Protein AF-A0A447V5N5-F1 (afdb_monomer)

Structure (mmCIF, N/CA/C/O backbone):
data_AF-A0A447V5N5-F1
#
_entry.id   AF-A0A447V5N5-F1
#
loop_
_atom_site.group_PDB
_atom_site.id
_atom_site.type_symbol
_atom_site.label_atom_id
_atom_site.label_alt_id
_atom_site.label_comp_id
_atom_site.label_asym_id
_atom_site.label_entity_id
_atom_site.label_seq_id
_atom_site.pdbx_PDB_ins_code
_atom_site.Cartn_x
_atom_site.Cartn_y
_atom_site.Cartn_z
_atom_site.occupancy
_atom_site.B_iso_or_equiv
_atom_site.auth_seq_id
_atom_site.auth_comp_id
_atom_site.auth_asym_id
_atom_site.auth_atom_id
_atom_site.pdbx_PDB_model_num
ATOM 1 N N . MET A 1 1 ? -30.961 5.688 53.957 1.00 49.09 1 MET A N 1
ATOM 2 C CA . MET A 1 1 ? -31.626 6.054 55.238 1.00 49.09 1 MET A CA 1
ATOM 3 C C . MET A 1 1 ? -33.119 5.763 55.125 1.00 49.09 1 MET A C 1
ATOM 5 O O . MET A 1 1 ? -33.744 6.297 54.223 1.00 49.09 1 MET A O 1
ATOM 9 N N . THR A 1 2 ? -33.686 4.904 55.974 1.00 48.72 2 THR A N 1
ATOM 10 C CA . THR A 1 2 ? -35.131 4.608 56.013 1.00 48.72 2 THR A CA 1
ATOM 11 C C . THR A 1 2 ? -35.824 5.524 57.018 1.00 48.72 2 THR A C 1
ATOM 13 O O . THR A 1 2 ? -35.563 5.448 58.218 1.00 48.72 2 THR A O 1
ATOM 16 N N . GLU A 1 3 ? -36.707 6.401 56.543 1.00 54.97 3 GLU A N 1
ATOM 17 C CA . GLU A 1 3 ? -37.575 7.199 57.409 1.00 54.97 3 GLU A CA 1
ATOM 18 C C . GLU A 1 3 ? -38.826 6.377 57.751 1.00 54.97 3 GLU A C 1
ATOM 20 O O . GLU A 1 3 ? -39.548 5.909 56.870 1.00 54.97 3 GLU A O 1
ATOM 25 N N . ARG A 1 4 ? -39.065 6.133 59.045 1.00 62.62 4 ARG A N 1
ATOM 26 C CA . ARG A 1 4 ? -40.244 5.386 59.508 1.00 62.62 4 ARG A CA 1
ATOM 27 C C . ARG A 1 4 ? -41.385 6.371 59.726 1.00 62.62 4 ARG A C 1
ATOM 29 O O . ARG A 1 4 ? -41.416 7.061 60.742 1.00 62.62 4 ARG A O 1
ATOM 36 N N . VAL A 1 5 ? -42.340 6.410 58.801 1.00 62.66 5 VAL A N 1
ATOM 37 C CA . VAL A 1 5 ? -43.585 7.164 58.987 1.00 62.66 5 VAL A CA 1
ATOM 38 C C . VAL A 1 5 ? -44.568 6.288 59.768 1.00 62.66 5 VAL A C 1
ATOM 40 O O . VAL A 1 5 ? -44.950 5.200 59.326 1.00 62.66 5 VAL A O 1
ATOM 43 N N . TYR A 1 6 ? -44.965 6.740 60.958 1.00 63.94 6 TYR A N 1
ATOM 44 C CA . TYR A 1 6 ? -45.957 6.052 61.785 1.00 63.94 6 TYR A CA 1
ATOM 45 C C . TYR A 1 6 ? -47.368 6.444 61.337 1.00 63.94 6 TYR A C 1
ATOM 47 O O . TYR A 1 6 ? -47.802 7.576 61.537 1.00 63.94 6 TYR A O 1
ATOM 55 N N . GLY A 1 7 ? -48.102 5.507 60.734 1.00 60.47 7 GLY A N 1
ATOM 56 C CA . GLY A 1 7 ? -49.533 5.682 60.484 1.00 60.47 7 GLY A CA 1
ATOM 57 C C . GLY A 1 7 ? -50.356 5.532 61.770 1.00 60.47 7 GLY A C 1
ATOM 58 O O . GLY A 1 7 ? -49.958 4.815 62.687 1.00 60.47 7 GLY A O 1
ATOM 59 N N . LEU A 1 8 ? -51.552 6.132 61.808 1.00 61.50 8 LEU A N 1
ATOM 60 C CA . LEU A 1 8 ? -52.510 6.080 62.933 1.00 61.50 8 LEU A CA 1
ATOM 61 C C . LEU A 1 8 ? -52.904 4.650 63.379 1.00 61.50 8 LEU A C 1
ATOM 63 O O . LEU A 1 8 ? -53.433 4.471 64.468 1.00 61.50 8 LEU A O 1
ATOM 67 N N . SER A 1 9 ? -52.617 3.623 62.569 1.00 68.12 9 SER A N 1
ATOM 68 C CA . SER A 1 9 ? -52.825 2.203 62.897 1.00 68.12 9 SER A CA 1
ATOM 69 C C . SER A 1 9 ? -51.661 1.559 63.679 1.00 68.12 9 SER A C 1
ATOM 71 O O . SER A 1 9 ? -51.698 0.351 63.918 1.00 68.12 9 SER A O 1
ATOM 73 N N . GLY A 1 10 ? -50.591 2.293 64.010 1.00 65.38 10 GLY A N 1
ATOM 74 C CA . GLY A 1 10 ? -49.406 1.746 64.696 1.00 65.38 10 GLY A CA 1
ATOM 75 C C . GLY A 1 10 ? -48.543 0.804 63.841 1.00 65.38 10 GLY A C 1
ATOM 76 O O . GLY A 1 10 ? -47.545 0.269 64.317 1.00 65.38 10 GLY A O 1
ATOM 77 N N . LYS A 1 11 ? -48.901 0.604 62.568 1.00 65.88 11 LYS A N 1
ATOM 78 C CA . LYS A 1 11 ? -48.153 -0.209 61.606 1.00 65.88 11 LYS A CA 1
ATOM 79 C C . LYS A 1 11 ? -47.118 0.680 60.920 1.00 65.88 11 LYS A C 1
ATOM 81 O O . LYS A 1 11 ? -47.484 1.676 60.298 1.00 65.88 11 LYS A O 1
ATOM 86 N N . THR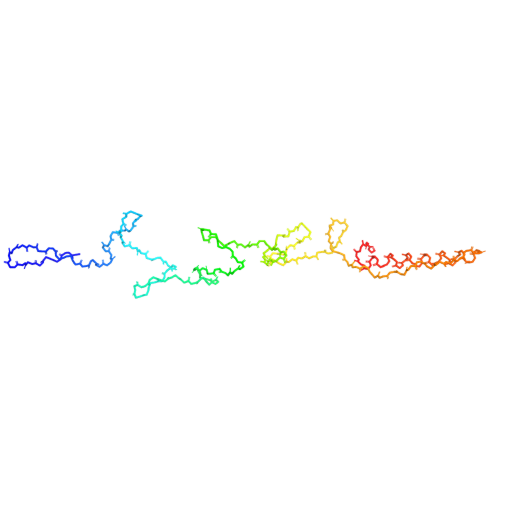 A 1 12 ? -45.835 0.347 61.040 1.00 59.97 12 THR A N 1
ATOM 87 C CA . THR A 1 12 ? -44.788 1.079 60.320 1.00 59.97 12 THR A CA 1
ATOM 88 C C . THR A 1 12 ? -44.837 0.697 58.851 1.00 59.97 12 THR A C 1
ATOM 90 O O . THR A 1 12 ? -44.685 -0.477 58.519 1.00 59.97 12 THR A O 1
ATOM 93 N N . VAL A 1 13 ? -45.072 1.679 57.985 1.00 65.81 13 VAL A N 1
ATOM 94 C CA . VAL A 1 13 ? -44.898 1.522 56.542 1.00 65.81 13 VAL A CA 1
ATOM 95 C C . VAL A 1 13 ? -43.451 1.886 56.251 1.00 65.81 13 VAL A C 1
ATOM 97 O O . VAL A 1 13 ? -43.017 2.999 56.545 1.00 65.81 13 VAL A O 1
ATOM 100 N N . GLU A 1 14 ? -42.689 0.933 55.725 1.00 64.12 14 GLU A N 1
ATOM 101 C CA . GLU A 1 14 ? -41.367 1.230 55.187 1.00 64.12 14 GLU A CA 1
ATOM 102 C C . GLU A 1 14 ? -41.567 1.951 53.858 1.00 64.12 14 GLU A C 1
ATOM 104 O O . GLU A 1 14 ? -41.858 1.343 52.829 1.00 64.12 14 GLU A O 1
ATOM 109 N N . VAL A 1 15 ? -41.486 3.278 53.899 1.00 62.12 15 VAL A N 1
ATOM 110 C CA . VAL A 1 15 ? -41.422 4.082 52.685 1.00 62.12 15 VAL A CA 1
ATOM 111 C C . VAL A 1 15 ? -39.971 4.035 52.231 1.00 62.12 15 VAL A C 1
ATOM 113 O O . VAL A 1 15 ? -39.082 4.558 52.904 1.00 62.12 15 VAL A O 1
ATOM 116 N N . ALA A 1 16 ? -39.719 3.356 51.112 1.00 62.31 16 ALA A N 1
ATOM 117 C CA . ALA A 1 16 ? -38.411 3.376 50.483 1.00 62.31 16 ALA A CA 1
ATOM 118 C C . ALA A 1 16 ? -38.108 4.820 50.067 1.00 62.31 16 ALA A C 1
ATOM 120 O O . ALA A 1 16 ? -38.696 5.345 49.122 1.00 62.31 16 ALA A O 1
ATOM 121 N N . VAL A 1 17 ? -37.208 5.476 50.798 1.00 64.25 17 VAL A N 1
ATOM 122 C CA . VAL A 1 17 ? -36.616 6.728 50.335 1.00 64.25 17 VAL A CA 1
ATOM 123 C C . VAL A 1 17 ? -35.820 6.359 49.082 1.00 64.25 17 VAL A C 1
ATOM 125 O O . VAL A 1 17 ? -35.017 5.424 49.169 1.00 64.25 17 VAL A O 1
ATOM 128 N N . PRO A 1 18 ? -36.043 7.001 47.917 1.00 61.16 18 PRO A N 1
ATOM 129 C CA . PRO A 1 18 ? -35.209 6.748 46.752 1.00 61.16 18 PRO A CA 1
ATOM 130 C C . PRO A 1 18 ? -33.766 7.002 47.178 1.00 61.16 18 PRO A C 1
ATOM 132 O O . PRO A 1 18 ? -33.424 8.112 47.588 1.00 61.16 18 PRO A O 1
ATOM 135 N N . GLY A 1 19 ? -32.960 5.938 47.196 1.00 57.91 19 GLY A N 1
ATOM 136 C CA . GLY A 1 19 ? -31.587 6.012 47.670 1.00 57.91 19 GLY A CA 1
ATOM 137 C C . GLY A 1 19 ? -30.859 7.113 46.914 1.00 57.91 19 GLY A C 1
ATOM 138 O O . GLY A 1 19 ? -30.905 7.164 45.684 1.00 57.91 19 GLY A O 1
ATOM 139 N N . SER A 1 20 ? -30.195 8.012 47.643 1.00 59.53 20 SER A N 1
ATOM 140 C CA . SER A 1 20 ? -29.150 8.842 47.051 1.00 59.53 20 SER A CA 1
ATOM 141 C C . SER A 1 20 ? -28.204 7.905 46.300 1.00 59.53 20 SER A C 1
ATOM 143 O O . SER A 1 20 ? -27.821 6.885 46.868 1.00 59.53 20 SER A O 1
ATOM 145 N N . GLY A 1 21 ? -27.859 8.201 45.043 1.00 57.72 21 GLY A N 1
ATOM 146 C CA . GLY A 1 21 ? -27.224 7.253 44.108 1.00 57.72 21 GLY A CA 1
ATOM 147 C C . GLY A 1 21 ? -25.932 6.543 44.558 1.00 57.72 21 GLY A C 1
ATOM 148 O O . GLY A 1 21 ? -25.435 5.708 43.813 1.00 57.72 21 GLY A O 1
ATOM 149 N N . GLY A 1 22 ? -25.397 6.831 45.750 1.00 59.47 22 GLY A N 1
ATOM 150 C CA . GLY A 1 22 ? -24.319 6.076 46.394 1.00 59.47 22 GLY A CA 1
ATOM 151 C C . GLY A 1 22 ? -24.737 4.779 47.108 1.00 59.47 22 GLY A C 1
ATOM 152 O O . GLY A 1 22 ? -23.849 4.036 47.506 1.00 59.47 22 GLY A O 1
ATOM 153 N N . ASP A 1 23 ? -26.036 4.486 47.251 1.00 70.31 23 ASP A N 1
ATOM 154 C CA . ASP A 1 23 ? -26.537 3.284 47.956 1.00 70.31 23 ASP A CA 1
ATOM 155 C C . ASP A 1 23 ? -26.936 2.125 47.014 1.00 70.31 23 ASP A C 1
ATOM 157 O O . ASP A 1 23 ? -27.448 1.097 47.463 1.00 70.31 23 ASP A O 1
ATOM 161 N N . LEU A 1 24 ? -26.753 2.273 45.697 1.00 84.31 24 LEU A N 1
ATOM 162 C CA . LEU A 1 24 ? -27.040 1.190 44.753 1.00 84.31 24 LEU A CA 1
ATOM 163 C C . LEU A 1 24 ? -25.934 0.122 44.834 1.00 84.31 24 LEU A C 1
ATOM 165 O O . LEU A 1 24 ? -24.757 0.486 44.846 1.00 84.31 24 LEU A O 1
ATOM 169 N N . PRO A 1 25 ? -26.271 -1.184 44.846 1.00 86.94 25 PRO A N 1
ATOM 170 C CA . PRO A 1 25 ? -25.260 -2.235 44.754 1.00 86.94 25 PRO A CA 1
ATOM 171 C C . PRO A 1 25 ? -24.471 -2.101 43.444 1.00 86.94 25 PRO A C 1
ATOM 173 O O . PRO A 1 25 ? -24.987 -1.567 42.462 1.00 86.94 25 PRO A O 1
ATOM 176 N N . GLU A 1 26 ? -23.232 -2.591 43.407 1.00 89.69 26 GLU A N 1
ATOM 177 C CA . GLU A 1 26 ? -22.432 -2.594 42.177 1.00 89.69 26 GLU A CA 1
ATOM 178 C C . GLU A 1 26 ? -23.078 -3.479 41.103 1.00 89.69 26 GLU A C 1
ATOM 180 O O . GLU A 1 26 ? -23.522 -4.599 41.373 1.00 89.69 26 GLU A O 1
ATOM 185 N N . ALA A 1 27 ? -23.127 -2.976 39.868 1.00 94.56 27 ALA A N 1
ATOM 186 C CA . ALA A 1 27 ? -23.600 -3.762 38.738 1.00 94.56 27 ALA A CA 1
ATOM 187 C C . ALA A 1 27 ? -22.625 -4.906 38.414 1.00 94.56 27 ALA A C 1
ATOM 189 O O . ALA A 1 27 ? -21.410 -4.718 38.346 1.00 94.56 27 ALA A O 1
ATOM 190 N N . THR A 1 28 ? -23.169 -6.088 38.139 1.00 94.06 28 THR A N 1
ATOM 191 C CA . THR A 1 28 ? -22.418 -7.238 37.613 1.00 94.06 28 THR A CA 1
ATOM 192 C C . THR A 1 28 ? -23.111 -7.775 36.361 1.00 94.06 28 THR A C 1
ATOM 194 O O . THR A 1 28 ? -24.218 -7.355 36.031 1.00 94.06 28 THR A O 1
ATOM 197 N N . ASN A 1 29 ? -22.512 -8.757 35.677 1.00 94.38 29 ASN A N 1
ATOM 198 C CA . ASN A 1 29 ? -23.140 -9.396 34.509 1.00 94.38 29 ASN A CA 1
ATOM 199 C C . ASN A 1 29 ? -24.492 -10.068 34.823 1.00 94.38 29 ASN A C 1
ATOM 201 O O . ASN A 1 29 ? -25.265 -10.338 33.909 1.00 94.38 29 ASN A O 1
ATOM 205 N N . SER A 1 30 ? -24.770 -10.359 36.098 1.00 94.56 30 SER A N 1
ATOM 206 C CA . SER A 1 30 ? -25.983 -11.051 36.543 1.00 94.56 30 SER A CA 1
ATOM 207 C C . SER A 1 30 ? -26.840 -10.252 37.530 1.00 94.56 30 SER A C 1
ATOM 209 O O . SER A 1 30 ? -27.926 -10.707 37.878 1.00 94.56 30 SER A O 1
ATOM 211 N N . VAL A 1 31 ? -26.378 -9.091 38.007 1.00 92.06 31 VAL A N 1
ATOM 212 C CA . VAL A 1 31 ? -27.071 -8.279 39.023 1.00 92.06 31 VAL A CA 1
ATOM 213 C C . VAL A 1 31 ? -27.123 -6.828 38.563 1.00 92.06 31 VAL A C 1
ATOM 215 O O . VAL A 1 31 ? -26.086 -6.215 38.319 1.00 92.06 31 VAL A O 1
ATOM 218 N N . LEU A 1 32 ? -28.335 -6.278 38.461 1.00 91.50 32 LEU A N 1
ATOM 219 C CA . LEU A 1 32 ? -28.542 -4.858 38.178 1.00 91.50 32 LEU A CA 1
ATOM 220 C C . LEU A 1 32 ? -28.088 -4.014 39.376 1.00 91.50 32 LEU A C 1
ATOM 222 O O . LEU A 1 32 ? -28.389 -4.341 40.522 1.00 91.50 32 LEU A O 1
ATOM 226 N N . GLY A 1 33 ? -27.396 -2.915 39.095 1.00 90.25 33 GLY A N 1
ATOM 227 C CA . GLY A 1 33 ? -26.797 -2.049 40.101 1.00 90.25 33 GLY A CA 1
ATOM 228 C C . GLY A 1 33 ? -26.389 -0.695 39.523 1.00 90.25 33 GLY A C 1
ATOM 229 O O . GLY A 1 33 ? -26.651 -0.406 38.352 1.00 90.25 33 GLY A O 1
ATOM 230 N N . GLY A 1 34 ? -25.749 0.139 40.338 1.00 88.62 34 GLY A N 1
ATOM 231 C CA . GLY A 1 34 ? -25.165 1.402 39.893 1.00 88.62 34 GLY A CA 1
ATOM 232 C C . GLY A 1 34 ? -23.889 1.179 39.074 1.00 88.62 34 GLY A C 1
ATOM 233 O O . GLY A 1 34 ? -23.103 0.278 39.366 1.00 88.62 34 GLY A O 1
ATOM 234 N N . VAL A 1 35 ? -23.665 2.022 38.060 1.00 88.56 35 VAL A N 1
ATOM 235 C CA . VAL A 1 35 ? -22.421 2.061 37.274 1.00 88.56 35 VAL A CA 1
ATOM 236 C C . VAL A 1 35 ? -21.787 3.435 37.436 1.00 88.56 35 VAL A C 1
ATOM 238 O O . VAL A 1 35 ? -22.406 4.452 37.121 1.00 88.56 35 VAL A O 1
ATOM 241 N N . LYS A 1 36 ? -20.537 3.473 37.904 1.00 88.19 36 LYS A N 1
ATOM 242 C CA . LYS A 1 36 ? -19.736 4.697 37.899 1.00 88.19 36 LYS A CA 1
ATOM 243 C C . LYS A 1 36 ? -19.069 4.850 36.537 1.00 88.19 36 LYS A C 1
ATOM 245 O O . LYS A 1 36 ? -18.322 3.979 36.101 1.00 88.19 36 LYS A O 1
ATOM 250 N N . VAL A 1 37 ? -19.343 5.966 35.876 1.00 89.69 37 VAL A N 1
ATOM 251 C CA . VAL A 1 37 ? -18.755 6.299 34.579 1.00 89.69 37 VAL A CA 1
ATOM 252 C C . VAL A 1 37 ? -17.296 6.746 34.765 1.00 89.69 37 VAL A C 1
ATOM 254 O O . VAL A 1 37 ? -16.993 7.478 35.706 1.00 89.69 37 VAL A O 1
ATOM 257 N N . GLY A 1 38 ? -16.395 6.259 33.906 1.00 87.06 38 GLY A N 1
ATOM 258 C CA . GLY A 1 38 ? -14.969 6.616 33.910 1.00 87.06 38 GLY A CA 1
ATOM 259 C C . GLY A 1 38 ? -14.632 7.808 33.006 1.00 87.06 38 GLY A C 1
ATOM 260 O O . GLY A 1 38 ? -15.477 8.292 32.260 1.00 87.06 38 GLY A O 1
ATOM 261 N N . ASP A 1 39 ? -13.367 8.228 33.019 1.00 84.38 39 ASP A N 1
ATOM 262 C CA . ASP A 1 39 ? -12.907 9.530 32.497 1.00 84.38 39 ASP A CA 1
ATOM 263 C C . ASP A 1 39 ? -13.142 9.790 30.991 1.00 84.38 39 ASP A C 1
ATOM 265 O O . ASP A 1 39 ? -13.135 10.937 30.552 1.00 84.38 39 ASP A O 1
ATOM 269 N N . ASN A 1 40 ? -13.361 8.751 30.178 1.00 86.62 40 ASN A N 1
ATOM 270 C CA . ASN A 1 40 ? -13.545 8.876 28.721 1.00 86.62 40 ASN A CA 1
ATOM 271 C C . ASN A 1 40 ? -15.015 8.943 28.274 1.00 86.62 40 ASN A C 1
ATOM 273 O O . ASN A 1 40 ? -15.293 8.976 27.073 1.00 86.62 40 ASN A O 1
ATOM 277 N N . ILE A 1 41 ? -15.955 8.929 29.217 1.00 91.00 41 ILE A N 1
ATOM 278 C CA . ILE A 1 41 ? -17.391 8.971 28.950 1.00 91.00 41 ILE A CA 1
ATOM 279 C C . ILE A 1 41 ? -17.969 10.175 29.697 1.00 91.00 41 ILE A C 1
ATOM 281 O O . ILE A 1 41 ? -17.716 10.373 30.883 1.00 91.00 41 ILE A O 1
ATOM 285 N N . GLU A 1 42 ? -18.740 10.991 28.990 1.00 89.31 42 GLU A N 1
ATOM 286 C CA . GLU A 1 42 ? -19.273 12.250 29.500 1.00 89.31 42 GLU A CA 1
ATOM 287 C C . GLU A 1 42 ? -20.688 12.047 30.042 1.00 89.31 42 GLU A C 1
ATOM 289 O O . GLU A 1 42 ? -21.508 11.367 29.419 1.00 89.31 42 GLU A O 1
ATOM 294 N N . VAL A 1 43 ? -20.968 12.618 31.215 1.00 91.81 43 VAL A N 1
ATOM 295 C CA . VAL A 1 43 ? -22.295 12.587 31.834 1.00 91.81 43 VAL A CA 1
ATOM 296 C C . VAL A 1 43 ? -22.747 14.012 32.088 1.00 91.81 43 VAL A C 1
ATOM 298 O O . VAL A 1 43 ? -22.204 14.694 32.954 1.00 91.81 43 VAL A O 1
ATOM 301 N N . GLU A 1 44 ? -23.778 14.438 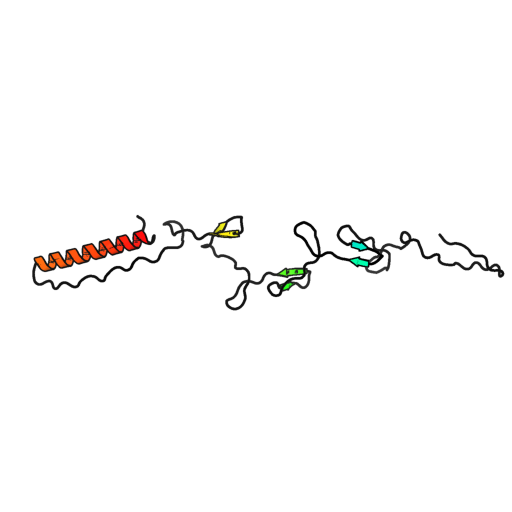31.368 1.00 92.06 44 GLU A N 1
ATOM 302 C CA . GLU A 1 44 ? -24.379 15.759 31.533 1.00 92.06 44 GLU A CA 1
ATOM 303 C C . GLU A 1 44 ? -25.895 15.613 31.663 1.00 92.06 44 GLU A C 1
ATOM 305 O O . GLU A 1 44 ? -26.546 14.955 30.849 1.00 92.06 44 GLU A O 1
ATOM 310 N N . GLY A 1 45 ? -26.468 16.161 32.740 1.00 89.31 45 GLY A N 1
ATOM 311 C CA . GLY A 1 45 ? -27.916 16.104 32.979 1.00 89.31 45 GLY A CA 1
ATOM 312 C C . GLY A 1 45 ? -28.498 14.683 33.028 1.00 89.31 45 GLY A C 1
ATOM 313 O O . GLY A 1 45 ? -29.656 14.487 32.677 1.00 89.31 45 GLY A O 1
ATOM 314 N N . GLY A 1 46 ? -27.697 13.681 33.412 1.00 87.88 46 GLY A N 1
ATOM 315 C CA . GLY A 1 46 ? -28.101 12.269 33.417 1.00 87.88 46 GLY A CA 1
ATOM 316 C C . GLY A 1 46 ? -28.020 11.564 32.055 1.00 87.88 46 GLY A C 1
ATOM 317 O O . GLY A 1 46 ? -28.386 10.394 31.964 1.00 87.88 46 GLY A O 1
ATOM 318 N N . THR A 1 47 ? -27.521 12.229 31.010 1.00 91.81 47 THR A N 1
ATOM 319 C CA . THR A 1 47 ? -27.276 11.620 29.695 1.00 91.81 47 THR A CA 1
ATOM 320 C C . THR A 1 47 ? -25.830 11.159 29.591 1.00 91.81 47 THR A C 1
ATOM 322 O O . THR A 1 47 ? -24.914 11.941 29.830 1.00 91.81 47 THR A O 1
ATOM 325 N N . ILE A 1 48 ? -25.627 9.901 29.198 1.00 93.06 48 ILE A N 1
ATOM 326 C CA . ILE A 1 48 ? -24.305 9.350 28.891 1.00 93.06 48 ILE A CA 1
ATOM 327 C C . ILE A 1 48 ? -23.978 9.630 27.423 1.00 93.06 48 ILE A C 1
ATOM 329 O O . ILE A 1 48 ? -24.731 9.229 26.535 1.00 93.06 48 ILE A O 1
ATOM 333 N N . SER A 1 49 ? -22.830 10.256 27.173 1.00 91.19 49 SER A N 1
ATOM 334 C CA . SER A 1 49 ? -22.314 10.535 25.832 1.00 91.19 49 SER A CA 1
ATOM 335 C C . SER A 1 49 ? -20.902 9.981 25.663 1.00 91.19 49 SER A C 1
ATOM 337 O O . SER A 1 49 ? -20.061 10.091 26.554 1.00 91.19 49 SER A O 1
ATOM 339 N N . VAL A 1 50 ? -20.622 9.404 24.492 1.00 91.75 50 VAL A N 1
ATOM 340 C CA . VAL A 1 50 ? -19.274 8.959 24.114 1.00 91.75 50 VAL A CA 1
ATOM 341 C C . VAL A 1 50 ? -18.757 9.888 23.014 1.00 91.75 50 VAL A C 1
ATOM 343 O O . VAL A 1 50 ? -19.384 9.964 21.954 1.00 91.75 50 VAL A O 1
ATOM 346 N N . PRO A 1 51 ? -17.653 10.623 23.236 1.00 89.38 51 PRO A N 1
ATOM 347 C CA . PRO A 1 51 ? -17.154 11.591 22.267 1.00 89.38 51 PRO A CA 1
ATOM 348 C C . PRO A 1 51 ? -16.601 10.900 21.017 1.00 89.38 51 PRO A C 1
ATOM 350 O O . PRO A 1 51 ? -16.130 9.761 21.068 1.00 89.38 51 PRO A O 1
ATOM 353 N N . PHE A 1 52 ? -16.585 11.617 19.892 1.00 90.75 52 PHE A N 1
ATOM 354 C CA . PHE A 1 52 ? -15.787 11.202 18.739 1.00 90.75 52 PHE A CA 1
ATOM 355 C C . PHE A 1 52 ? -14.294 11.340 19.042 1.00 90.75 52 PHE A C 1
ATOM 357 O O . PHE A 1 52 ? -13.876 12.286 19.715 1.00 90.75 52 PHE A O 1
ATOM 364 N N . ALA A 1 53 ? -13.488 10.421 18.509 1.00 92.06 53 ALA A N 1
ATOM 365 C CA . ALA A 1 53 ? -12.037 10.492 18.644 1.00 92.06 53 ALA A CA 1
ATOM 366 C C . ALA A 1 53 ? -11.476 11.794 18.038 1.00 92.06 53 ALA A C 1
ATOM 368 O O . ALA A 1 53 ? -11.938 12.264 16.996 1.00 92.06 53 ALA A O 1
ATOM 369 N N . GLN A 1 54 ? -10.463 12.358 18.691 1.00 91.62 54 GLN A N 1
ATOM 370 C CA . GLN A 1 54 ? -9.663 13.495 18.227 1.00 91.62 54 GLN A CA 1
ATOM 371 C C . GLN A 1 54 ? -8.177 13.106 18.281 1.00 91.62 54 GLN A C 1
ATOM 373 O O . GLN A 1 54 ? -7.836 12.171 19.006 1.00 91.62 54 GLN A O 1
ATOM 378 N N . PRO A 1 55 ? -7.263 13.824 17.599 1.00 91.19 55 PRO A N 1
ATOM 379 C CA . PRO A 1 55 ? -5.833 13.494 17.619 1.00 91.19 55 PRO A CA 1
ATOM 380 C C . PRO A 1 55 ? -5.216 13.354 19.023 1.00 91.19 55 PRO A C 1
ATOM 382 O O . PRO A 1 55 ? -4.252 12.618 19.193 1.00 91.19 55 PRO A O 1
ATOM 385 N N . SER A 1 56 ? -5.777 14.034 20.028 1.00 91.00 56 SER A N 1
ATOM 386 C CA . SER A 1 56 ? -5.321 14.008 21.425 1.00 91.00 56 SER A CA 1
ATOM 387 C C . SER A 1 56 ? -6.369 13.506 22.433 1.00 91.00 56 SER A C 1
ATOM 389 O O . SER A 1 5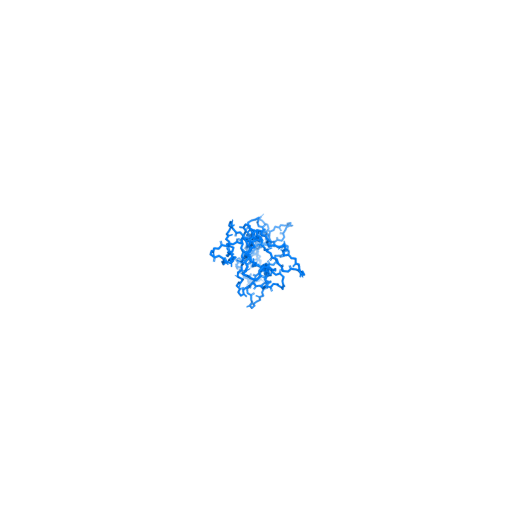6 ? -6.118 13.562 23.635 1.00 91.00 56 SER A O 1
ATOM 391 N N . ARG A 1 57 ? -7.540 13.023 21.984 1.00 86.81 57 ARG A N 1
ATOM 392 C CA . ARG A 1 57 ? -8.625 12.531 22.860 1.00 86.81 57 ARG A CA 1
ATOM 393 C C . ARG A 1 57 ? -9.170 11.213 22.325 1.00 86.81 57 ARG A C 1
ATOM 395 O O . ARG A 1 57 ? -9.623 11.145 21.183 1.00 86.81 57 ARG A O 1
ATOM 402 N N . TYR A 1 58 ? -9.181 10.186 23.167 1.00 87.50 58 TYR A N 1
ATOM 403 C CA . TYR A 1 58 ? -9.819 8.915 22.835 1.00 87.50 58 TYR A CA 1
ATOM 404 C C . TYR A 1 58 ? -11.335 9.082 22.660 1.00 87.50 58 TYR A C 1
ATOM 406 O O . TYR A 1 58 ? -11.963 9.916 23.310 1.00 87.50 58 TYR A O 1
ATOM 414 N N . GLY A 1 59 ? -11.927 8.284 21.777 1.00 90.00 59 GLY A N 1
ATOM 415 C CA . GLY A 1 59 ? -13.356 8.325 21.487 1.00 90.00 59 GLY A CA 1
ATOM 416 C C . GLY A 1 59 ? -13.752 7.286 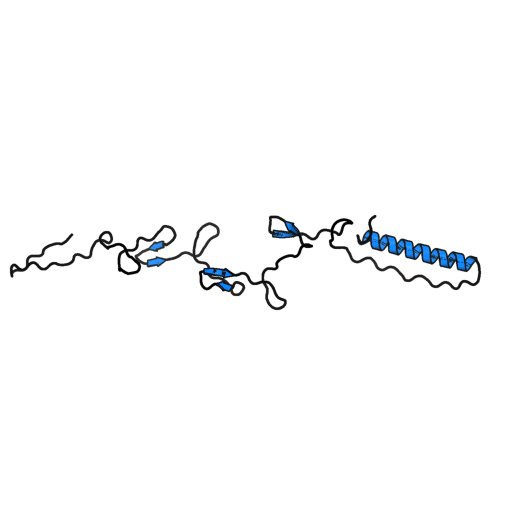20.445 1.00 90.00 59 GLY A C 1
ATOM 417 O O . GLY A 1 59 ? -12.922 6.498 19.988 1.00 90.00 59 GLY A O 1
ATOM 418 N N . VAL A 1 60 ? -15.023 7.289 20.053 1.00 89.81 60 VAL A N 1
ATOM 419 C CA . VAL A 1 60 ? -15.528 6.398 19.000 1.00 89.81 60 VAL A CA 1
ATOM 420 C C . VAL A 1 60 ? -15.188 6.936 17.611 1.00 89.81 60 VAL A C 1
ATOM 422 O O . VAL A 1 60 ? -15.144 8.147 17.383 1.00 89.81 60 VAL A O 1
ATOM 425 N N . VAL A 1 61 ? -14.964 6.029 16.660 1.00 90.00 61 VAL A N 1
ATOM 426 C CA . VAL A 1 61 ? -14.676 6.360 15.259 1.00 90.00 61 VAL A CA 1
ATOM 427 C C . VAL A 1 61 ? -15.785 5.807 14.377 1.00 90.00 61 VAL A C 1
ATOM 429 O O . VAL A 1 61 ? -16.059 4.608 14.384 1.00 90.00 61 VAL A O 1
ATOM 432 N N . LYS A 1 62 ? -16.393 6.673 13.563 1.00 88.62 62 LYS A N 1
ATOM 433 C CA . LYS A 1 62 ? -17.224 6.231 12.442 1.00 88.62 62 LYS A CA 1
ATOM 434 C C . LYS A 1 62 ? -16.328 6.025 11.229 1.00 88.62 62 LYS A C 1
ATOM 436 O O . LYS A 1 62 ? -15.784 6.983 10.687 1.00 88.62 62 LYS A O 1
ATOM 441 N N . ILE A 1 63 ? -16.182 4.780 10.803 1.00 88.81 63 ILE A N 1
ATOM 442 C CA . ILE A 1 63 ? -15.369 4.454 9.634 1.00 88.81 63 ILE A CA 1
ATOM 443 C C . ILE A 1 63 ? -16.093 4.816 8.329 1.00 88.81 63 ILE A C 1
ATOM 445 O O . ILE A 1 63 ? -17.315 4.702 8.221 1.00 88.81 63 ILE A O 1
ATOM 449 N N . GLY A 1 64 ? -15.330 5.285 7.340 1.00 86.06 64 GLY A N 1
ATOM 450 C CA . GLY A 1 64 ? -15.829 5.549 5.989 1.00 86.06 64 GLY A CA 1
ATOM 451 C C . GLY A 1 64 ? -15.885 4.284 5.127 1.00 86.06 64 GLY A C 1
ATOM 452 O O . GLY A 1 64 ? -15.360 3.243 5.502 1.00 86.06 64 GLY A O 1
ATOM 453 N N . SER A 1 65 ? -16.445 4.394 3.919 1.00 86.00 65 SER A N 1
ATOM 454 C CA . SER A 1 65 ? -16.649 3.263 2.991 1.00 86.00 65 SER A CA 1
ATOM 455 C C . SER A 1 65 ? -15.370 2.579 2.489 1.00 86.00 65 SER A C 1
ATOM 457 O O . SER A 1 65 ? -15.442 1.504 1.901 1.00 86.00 65 SER A O 1
ATOM 459 N N . ARG A 1 66 ? -14.201 3.198 2.692 1.00 84.69 66 ARG A N 1
ATOM 460 C CA . ARG A 1 66 ? -12.886 2.653 2.311 1.00 84.69 66 ARG A CA 1
ATOM 461 C C . ARG A 1 66 ? -12.245 1.790 3.398 1.00 84.69 66 ARG A C 1
ATOM 463 O O . ARG A 1 66 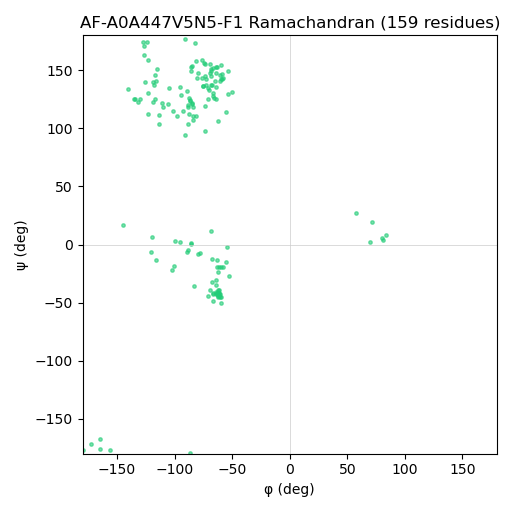? -11.191 1.214 3.160 1.00 84.69 66 ARG A O 1
ATOM 470 N N . LEU A 1 67 ? -12.847 1.735 4.581 1.00 88.81 67 LEU A N 1
ATOM 471 C CA . LEU A 1 67 ? -12.404 0.935 5.716 1.00 88.81 67 LEU A CA 1
ATOM 472 C C . LEU A 1 67 ? -13.491 -0.097 6.023 1.00 88.81 67 LEU A C 1
ATOM 474 O O . LEU A 1 67 ? -14.678 0.186 5.862 1.00 88.81 67 LEU A O 1
ATOM 478 N N . VAL A 1 68 ? -13.096 -1.289 6.460 1.00 82.50 68 VAL A N 1
ATOM 479 C CA . VAL A 1 68 ? -14.034 -2.375 6.769 1.00 82.50 68 VAL A CA 1
ATOM 480 C C . VAL A 1 68 ? -14.039 -2.608 8.274 1.00 82.50 68 VAL A C 1
ATOM 482 O O . VAL A 1 68 ? -13.003 -2.896 8.871 1.00 82.50 68 VAL A O 1
ATOM 485 N N . GLY A 1 69 ? -15.206 -2.478 8.900 1.00 81.56 69 GLY A N 1
ATOM 486 C CA . GLY A 1 69 ? -15.364 -2.778 10.321 1.00 81.56 69 GLY A CA 1
ATOM 487 C C . GLY A 1 69 ? -15.282 -4.283 10.549 1.00 81.56 69 GLY A C 1
ATOM 488 O O . GLY A 1 69 ? -16.014 -5.039 9.912 1.00 81.56 69 GLY A O 1
ATOM 489 N N . GLY A 1 70 ? -14.381 -4.712 11.427 1.00 77.38 70 GLY A N 1
ATOM 490 C CA . GLY A 1 70 ? -14.387 -6.048 12.015 1.00 77.38 70 GLY A CA 1
ATOM 491 C C . GLY A 1 70 ? -15.505 -6.176 13.051 1.00 77.38 70 GLY A C 1
ATOM 492 O O . GLY A 1 70 ? -15.960 -5.180 13.615 1.00 77.38 70 GLY A O 1
ATOM 493 N N . GLY A 1 71 ? -15.960 -7.406 13.300 1.00 71.69 71 GLY A N 1
ATOM 494 C CA . GLY A 1 71 ? -17.048 -7.724 14.239 1.00 71.69 71 GLY A CA 1
ATOM 495 C C . GLY A 1 71 ? -16.731 -7.492 15.726 1.00 71.69 71 GLY A C 1
ATOM 496 O O . GLY A 1 71 ? -17.478 -7.942 16.586 1.00 71.69 71 GLY A O 1
ATOM 497 N N . ASP A 1 72 ? -15.635 -6.812 16.031 1.00 80.38 72 ASP A N 1
ATOM 498 C CA . ASP A 1 72 ? -14.984 -6.691 17.337 1.00 80.38 72 ASP A CA 1
ATOM 499 C C . ASP A 1 72 ? -14.363 -5.296 17.554 1.00 80.38 72 ASP A C 1
ATOM 501 O O . ASP A 1 72 ? -13.525 -5.099 18.431 1.00 80.38 72 ASP A O 1
ATOM 505 N N . GLY A 1 73 ? -14.762 -4.305 16.749 1.00 79.56 73 GLY A N 1
ATOM 506 C CA . GLY A 1 73 ? -14.218 -2.945 16.825 1.00 79.56 73 GLY A CA 1
ATOM 507 C C . GLY A 1 73 ? -12.865 -2.771 16.129 1.00 79.56 73 GLY A C 1
ATOM 508 O O . GLY A 1 73 ? -12.291 -1.682 16.185 1.00 79.56 73 GLY A O 1
ATOM 509 N N . VAL A 1 74 ? -12.367 -3.796 15.430 1.00 85.19 74 VAL A N 1
ATOM 510 C CA . VAL A 1 74 ? -11.174 -3.681 14.584 1.00 85.19 74 VAL A CA 1
ATOM 511 C C . VAL A 1 74 ? -11.494 -2.881 13.321 1.00 85.19 74 VAL A C 1
ATOM 513 O O . VAL A 1 74 ? -12.514 -3.087 12.665 1.00 85.19 74 VAL A O 1
ATOM 516 N N . ILE A 1 75 ? -10.595 -1.977 12.936 1.00 89.62 75 ILE A N 1
ATOM 517 C CA . ILE A 1 75 ? -10.661 -1.272 11.654 1.00 89.62 75 ILE A CA 1
ATOM 518 C C . ILE A 1 75 ? -9.728 -1.981 10.676 1.00 89.62 75 ILE A C 1
ATOM 520 O O . ILE A 1 75 ? -8.508 -1.910 10.808 1.00 89.62 75 ILE A O 1
ATOM 524 N N . ASN A 1 76 ? -10.296 -2.643 9.671 1.00 88.00 76 ASN A N 1
ATOM 525 C CA . ASN A 1 76 ? -9.529 -3.269 8.603 1.00 88.00 76 ASN A CA 1
ATOM 526 C C . ASN A 1 76 ? -9.313 -2.272 7.463 1.00 88.00 76 ASN A C 1
ATOM 528 O O . ASN A 1 76 ? -10.260 -1.641 6.980 1.00 88.00 76 ASN A O 1
ATOM 532 N N . VAL A 1 77 ? -8.071 -2.166 6.994 1.00 90.06 77 VAL A N 1
ATOM 533 C CA . VAL A 1 77 ? -7.726 -1.383 5.805 1.00 90.06 77 VAL A CA 1
ATOM 534 C C . VAL A 1 77 ? -7.552 -2.356 4.633 1.00 90.06 77 VAL A C 1
ATOM 536 O O . VAL A 1 77 ? -6.659 -3.203 4.689 1.00 90.06 77 VAL A O 1
ATOM 539 N N . PRO A 1 78 ? -8.400 -2.301 3.590 1.00 89.44 78 PRO A N 1
ATOM 540 C CA . PRO A 1 78 ? -8.343 -3.260 2.494 1.00 89.44 78 PRO A CA 1
ATOM 541 C C . PRO A 1 78 ? -7.070 -3.088 1.661 1.00 89.44 78 PRO A C 1
ATOM 543 O O . PRO A 1 78 ? -6.569 -1.974 1.486 1.00 89.44 78 PRO A O 1
ATOM 546 N N . VAL A 1 79 ? -6.587 -4.194 1.088 1.00 91.31 79 V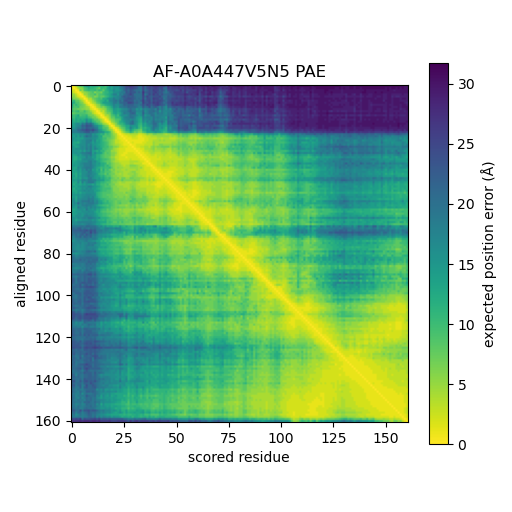AL A N 1
ATOM 547 C CA . VAL A 1 79 ? -5.528 -4.156 0.073 1.00 91.31 79 VAL A CA 1
ATOM 548 C C . VAL A 1 79 ? -6.098 -3.573 -1.222 1.00 91.31 79 VAL A C 1
ATOM 550 O O . VAL A 1 79 ? -7.195 -3.945 -1.646 1.00 91.31 79 VAL A O 1
ATOM 553 N N . ALA A 1 80 ? -5.367 -2.651 -1.848 1.00 91.62 80 ALA A N 1
ATOM 554 C CA . ALA A 1 80 ? -5.775 -2.034 -3.103 1.00 91.62 80 ALA A CA 1
ATOM 555 C C . ALA A 1 80 ? -5.925 -3.078 -4.221 1.00 91.62 80 ALA A C 1
ATOM 557 O O . ALA A 1 80 ? -5.105 -3.984 -4.375 1.00 91.62 80 ALA A O 1
ATOM 558 N N . THR A 1 81 ? -6.953 -2.910 -5.046 1.00 89.44 81 THR A N 1
ATOM 559 C CA . THR A 1 81 ? -7.158 -3.682 -6.277 1.00 89.44 81 THR A CA 1
ATOM 560 C C . THR A 1 81 ? -7.279 -2.728 -7.463 1.00 89.44 81 THR A C 1
ATOM 562 O O . THR A 1 81 ? -7.352 -1.512 -7.292 1.00 89.44 81 THR A O 1
ATOM 565 N N . ARG A 1 82 ? -7.362 -3.256 -8.691 1.00 88.44 82 ARG A N 1
ATOM 566 C CA . ARG A 1 82 ? -7.594 -2.418 -9.884 1.00 88.44 82 ARG A CA 1
ATOM 567 C C . ARG A 1 82 ? -8.935 -1.671 -9.849 1.00 88.44 82 ARG A C 1
ATOM 569 O O . ARG A 1 82 ? -9.068 -0.665 -10.532 1.00 88.44 82 ARG A O 1
ATOM 576 N N . ALA A 1 83 ? -9.912 -2.169 -9.089 1.00 88.38 83 ALA A N 1
ATOM 577 C CA . ALA A 1 83 ? -11.254 -1.596 -8.998 1.00 88.38 83 ALA A CA 1
ATOM 578 C C . ALA A 1 83 ? -11.476 -0.770 -7.719 1.00 88.38 83 ALA A C 1
ATOM 580 O O . ALA A 1 83 ? -12.353 0.091 -7.696 1.00 88.38 83 ALA A O 1
ATOM 581 N N . THR A 1 84 ? -10.686 -1.008 -6.666 1.00 83.69 84 THR A N 1
ATOM 582 C CA . THR A 1 84 ? -10.929 -0.439 -5.335 1.00 83.69 84 THR A CA 1
ATOM 583 C C . THR A 1 84 ? -9.640 0.103 -4.737 1.00 83.69 84 THR A C 1
ATOM 585 O O . THR A 1 84 ? -8.661 -0.626 -4.585 1.00 83.69 84 THR A O 1
ATOM 588 N N . ALA A 1 85 ? -9.653 1.378 -4.347 1.00 84.75 85 ALA A N 1
ATOM 589 C CA . ALA A 1 85 ? -8.550 1.985 -3.611 1.00 84.75 85 ALA A CA 1
ATOM 590 C C . ALA A 1 85 ? -8.387 1.340 -2.223 1.00 84.75 85 ALA A C 1
ATOM 592 O O . ALA A 1 85 ? -9.372 1.074 -1.537 1.00 84.75 85 ALA A O 1
ATOM 593 N N . GLY A 1 86 ? -7.141 1.149 -1.800 1.00 88.94 86 GLY A N 1
ATOM 594 C CA . GLY A 1 86 ? -6.765 0.566 -0.514 1.00 88.94 86 GLY A CA 1
ATOM 595 C C . GLY A 1 86 ? -5.293 0.841 -0.215 1.00 88.94 86 GLY A C 1
ATOM 596 O O . GLY A 1 86 ? -4.665 1.652 -0.901 1.00 88.94 86 GLY A O 1
ATOM 597 N N . VAL A 1 87 ? -4.732 0.159 0.778 1.00 89.75 87 VAL A N 1
ATOM 598 C CA . VAL A 1 87 ? -3.281 0.180 1.026 1.00 89.75 87 VAL A CA 1
ATOM 599 C C . VAL A 1 87 ? -2.582 -0.877 0.175 1.00 89.75 87 VAL A C 1
ATOM 601 O O . VAL A 1 87 ? -3.178 -1.883 -0.201 1.00 89.75 87 VAL A O 1
ATOM 604 N N . MET A 1 88 ? -1.312 -0.663 -0.153 1.00 87.56 88 MET A N 1
ATOM 605 C CA . MET A 1 88 ? -0.483 -1.655 -0.837 1.00 87.56 88 MET A CA 1
ATOM 606 C C . MET A 1 88 ? 0.657 -2.068 0.081 1.00 87.56 88 MET A C 1
ATOM 608 O O . MET A 1 88 ? 1.243 -1.233 0.765 1.00 87.56 88 MET A O 1
ATOM 612 N N . LYS A 1 89 ? 0.991 -3.356 0.068 1.00 85.94 89 LYS A N 1
ATOM 613 C CA . LYS A 1 89 ? 2.245 -3.843 0.636 1.00 85.94 89 LYS A CA 1
ATOM 614 C C . LYS A 1 89 ? 3.313 -3.732 -0.447 1.00 85.94 89 LYS A C 1
ATOM 616 O O . LYS A 1 89 ? 3.123 -4.283 -1.529 1.00 85.94 89 LYS A O 1
ATOM 621 N N . ALA A 1 90 ? 4.404 -3.023 -0.181 1.00 84.94 90 ALA A N 1
ATOM 622 C CA . ALA A 1 90 ? 5.531 -3.028 -1.107 1.00 84.94 90 ALA A CA 1
ATOM 623 C C . ALA A 1 90 ? 6.227 -4.391 -1.122 1.00 84.94 90 ALA A C 1
ATOM 625 O O . ALA A 1 90 ? 6.290 -5.079 -0.101 1.00 84.94 90 ALA A O 1
ATOM 626 N N . GLY A 1 91 ? 6.752 -4.747 -2.294 1.00 80.31 91 GLY A N 1
ATOM 627 C CA . GLY A 1 91 ? 7.740 -5.812 -2.435 1.00 80.31 91 GLY A CA 1
ATOM 628 C C . GLY A 1 91 ? 9.162 -5.292 -2.219 1.00 80.31 91 GLY A C 1
ATOM 629 O O . GLY A 1 91 ? 9.371 -4.099 -2.015 1.00 80.31 91 GLY A O 1
ATOM 630 N N . ASP A 1 92 ? 10.135 -6.190 -2.332 1.00 79.75 92 ASP A N 1
ATOM 631 C CA . ASP A 1 92 ? 11.528 -5.949 -1.927 1.00 79.75 92 ASP A CA 1
ATOM 632 C C . ASP A 1 92 ? 12.246 -4.831 -2.709 1.00 79.75 92 ASP A C 1
ATOM 634 O O . ASP A 1 92 ? 13.240 -4.287 -2.241 1.00 79.75 92 ASP A O 1
ATOM 638 N N . THR A 1 93 ? 11.751 -4.460 -3.894 1.00 75.81 93 THR A N 1
ATOM 639 C CA . THR A 1 93 ? 12.355 -3.425 -4.754 1.00 75.81 93 THR A CA 1
ATOM 640 C C . THR A 1 93 ? 11.869 -2.004 -4.463 1.00 75.81 93 THR A C 1
ATOM 642 O O . THR A 1 93 ? 12.325 -1.065 -5.111 1.00 75.81 93 THR A O 1
ATOM 645 N N . LEU A 1 94 ? 10.902 -1.834 -3.562 1.00 80.81 94 LEU A N 1
ATOM 646 C CA . LEU A 1 94 ? 10.384 -0.529 -3.154 1.00 80.81 94 LEU A CA 1
ATOM 647 C C . LEU A 1 94 ? 10.769 -0.312 -1.690 1.00 80.81 94 LEU A C 1
ATOM 649 O O . LEU A 1 94 ? 10.267 -1.006 -0.805 1.00 80.81 94 LEU A O 1
ATOM 653 N N . SER A 1 95 ? 11.674 0.631 -1.437 1.00 79.56 95 SER A N 1
ATOM 654 C CA . SER A 1 95 ? 12.066 1.009 -0.081 1.00 79.56 95 SER A CA 1
ATOM 655 C C . SER A 1 95 ? 11.102 2.046 0.491 1.00 79.56 95 SER A C 1
ATOM 657 O O . SER A 1 95 ? 10.468 2.806 -0.244 1.00 79.56 95 SER A O 1
ATOM 659 N N . PHE A 1 96 ? 10.999 2.080 1.819 1.00 83.19 96 PHE A N 1
ATOM 660 C CA . PHE A 1 96 ? 10.249 3.109 2.527 1.00 83.19 96 PHE A CA 1
ATOM 661 C C . PHE A 1 96 ? 11.158 3.901 3.443 1.00 83.19 96 PHE A C 1
ATOM 663 O O . PHE A 1 96 ? 11.979 3.334 4.167 1.00 83.19 96 PHE A O 1
ATOM 670 N N . SER A 1 97 ? 10.920 5.201 3.476 1.00 82.50 97 SER A N 1
ATOM 671 C CA . SER A 1 97 ? 11.439 6.055 4.530 1.00 82.50 97 SER A CA 1
ATOM 672 C C . SER A 1 97 ? 10.621 5.872 5.820 1.00 82.50 97 SER A C 1
ATOM 674 O O . SER A 1 97 ? 9.456 5.462 5.766 1.00 82.50 97 SER A O 1
ATOM 676 N N . PRO A 1 98 ? 11.171 6.219 6.999 1.00 84.81 98 PRO A N 1
ATOM 677 C CA . PRO A 1 98 ? 10.447 6.149 8.274 1.00 84.81 98 PRO A CA 1
ATOM 678 C C . PRO A 1 98 ? 9.154 6.980 8.336 1.00 84.81 98 PRO A C 1
ATOM 680 O O . PRO A 1 98 ? 8.307 6.727 9.187 1.00 84.81 98 PRO A O 1
ATOM 683 N N . ASP A 1 99 ? 8.998 7.967 7.450 1.00 85.12 99 ASP A N 1
ATOM 684 C CA . ASP A 1 99 ? 7.800 8.804 7.323 1.00 85.12 99 ASP A CA 1
ATOM 685 C C . ASP A 1 99 ? 6.710 8.194 6.417 1.00 85.12 99 ASP A C 1
ATOM 687 O O . ASP A 1 99 ? 5.657 8.801 6.217 1.00 85.12 99 ASP A O 1
ATOM 691 N N . GLY A 1 100 ? 6.938 6.990 5.881 1.00 81.06 100 GLY A N 1
ATOM 692 C CA . GLY A 1 100 ? 5.995 6.274 5.023 1.00 81.06 100 GLY A CA 1
ATOM 693 C C . GLY A 1 100 ? 6.039 6.677 3.548 1.00 81.06 100 GLY A C 1
ATOM 694 O O . GLY A 1 100 ? 5.183 6.232 2.778 1.00 81.06 100 GLY A O 1
ATOM 695 N N . THR A 1 101 ? 7.012 7.489 3.125 1.00 86.25 101 THR A N 1
ATOM 696 C CA . THR A 1 101 ? 7.234 7.767 1.699 1.00 86.25 101 THR A CA 1
ATOM 697 C C . THR A 1 101 ? 7.846 6.557 0.987 1.00 86.25 101 THR A C 1
ATOM 699 O O . THR A 1 101 ? 8.666 5.837 1.554 1.00 86.25 101 THR A O 1
ATOM 702 N N . ILE A 1 102 ? 7.423 6.315 -0.259 1.00 86.38 102 ILE A N 1
ATOM 703 C CA . ILE A 1 102 ? 8.023 5.298 -1.133 1.00 86.38 102 ILE A CA 1
ATOM 704 C C . ILE A 1 102 ? 9.205 5.937 -1.850 1.00 86.38 102 ILE A C 1
ATOM 706 O O . ILE A 1 102 ? 9.036 6.935 -2.553 1.00 86.38 102 ILE A O 1
ATOM 710 N N . GLU A 1 103 ? 10.373 5.326 -1.714 1.00 83.94 103 GLU A N 1
ATOM 711 C CA . GLU A 1 103 ? 11.583 5.731 -2.413 1.00 83.94 103 GLU A CA 1
ATOM 712 C C . GLU A 1 103 ? 11.878 4.753 -3.557 1.00 83.94 103 GLU A C 1
ATOM 714 O O . GLU A 1 103 ? 11.791 3.532 -3.410 1.00 83.94 103 GLU A O 1
ATOM 719 N N . VAL A 1 104 ? 12.207 5.304 -4.726 1.00 84.44 104 VAL A N 1
ATOM 720 C CA . VAL A 1 104 ? 12.621 4.540 -5.906 1.00 84.44 104 VAL A CA 1
ATOM 721 C C . VAL A 1 104 ? 14.078 4.852 -6.206 1.00 84.44 104 VAL A C 1
ATOM 723 O O . VAL A 1 104 ? 14.413 5.912 -6.728 1.00 84.44 104 VAL A O 1
ATOM 726 N N . ASN A 1 105 ? 14.954 3.917 -5.854 1.00 85.69 105 ASN A N 1
ATOM 727 C CA . ASN A 1 105 ? 16.383 4.057 -6.090 1.00 85.69 105 ASN A CA 1
ATOM 728 C C . ASN A 1 105 ? 16.742 3.700 -7.536 1.00 85.69 105 ASN A C 1
ATOM 730 O O . ASN A 1 105 ? 16.178 2.771 -8.124 1.00 85.69 105 ASN A O 1
ATOM 734 N N . SER A 1 106 ? 17.706 4.426 -8.104 1.00 89.00 106 SER A N 1
ATOM 735 C CA . SER A 1 106 ? 18.317 4.054 -9.381 1.00 89.00 106 SER A CA 1
ATOM 736 C C . SER A 1 106 ? 18.981 2.682 -9.277 1.00 89.00 106 SER A C 1
ATOM 738 O O . SER A 1 106 ? 19.531 2.330 -8.231 1.00 89.00 106 SER A O 1
ATOM 740 N N . ALA A 1 107 ? 18.947 1.909 -10.362 1.00 91.81 107 ALA A N 1
ATOM 741 C CA . ALA A 1 107 ? 19.640 0.627 -10.424 1.00 91.81 107 ALA A CA 1
ATOM 742 C C . ALA A 1 107 ? 21.150 0.798 -10.186 1.00 91.81 107 ALA A C 1
ATOM 744 O O . ALA A 1 107 ? 21.766 1.759 -10.651 1.00 91.81 107 ALA A O 1
ATOM 745 N N . THR A 1 108 ? 21.744 -0.158 -9.477 1.00 91.06 108 THR A N 1
ATOM 746 C CA . THR A 1 108 ? 23.196 -0.254 -9.285 1.00 91.06 108 THR A CA 1
ATOM 747 C C . THR A 1 108 ? 23.669 -1.646 -9.690 1.00 91.06 108 THR A C 1
ATOM 749 O O . THR A 1 108 ? 22.863 -2.555 -9.888 1.00 91.06 108 THR A O 1
ATOM 752 N N . THR A 1 109 ? 24.980 -1.856 -9.763 1.00 92.19 109 THR A N 1
ATOM 753 C CA . THR A 1 109 ? 25.557 -3.183 -10.028 1.00 92.19 109 THR A CA 1
ATOM 754 C C . THR A 1 109 ? 25.342 -4.194 -8.899 1.00 92.19 109 THR A C 1
ATOM 756 O O . THR A 1 109 ? 25.521 -5.390 -9.116 1.00 92.19 109 THR A O 1
ATOM 759 N N . PHE A 1 110 ? 24.907 -3.744 -7.717 1.00 89.44 110 PHE A N 1
ATOM 760 C CA . PHE A 1 110 ? 24.689 -4.589 -6.537 1.00 89.44 110 PHE A CA 1
ATOM 761 C C . PHE A 1 110 ? 23.232 -4.651 -6.071 1.00 89.44 110 PHE A C 1
ATOM 763 O O . PHE A 1 110 ? 22.892 -5.512 -5.261 1.00 89.44 110 PHE A O 1
ATOM 770 N N . SER A 1 111 ? 22.369 -3.762 -6.565 1.00 87.00 111 SER A N 1
ATOM 771 C CA . SER A 1 111 ? 20.960 -3.701 -6.180 1.00 87.00 111 SER A CA 1
ATOM 772 C C . SER A 1 111 ? 20.075 -3.407 -7.387 1.00 87.00 111 SER A C 1
ATOM 774 O O . SER A 1 111 ? 20.349 -2.448 -8.119 1.00 87.00 111 SER A O 1
ATOM 776 N N . PRO A 1 112 ? 18.969 -4.155 -7.557 1.00 88.00 112 PRO A N 1
ATOM 777 C CA . PRO A 1 112 ? 17.902 -3.771 -8.468 1.00 88.00 112 PRO A CA 1
ATOM 778 C C . PRO A 1 112 ? 17.407 -2.349 -8.175 1.00 88.00 112 PRO A C 1
ATOM 780 O O . PRO A 1 112 ? 17.420 -1.899 -7.027 1.00 88.00 112 PRO A O 1
ATOM 783 N N . GLY A 1 113 ? 16.945 -1.660 -9.214 1.00 89.94 113 GLY A N 1
ATOM 784 C CA . GLY A 1 113 ? 16.379 -0.318 -9.124 1.00 89.94 113 GLY A CA 1
ATOM 785 C C . GLY A 1 113 ? 15.774 0.115 -10.455 1.00 89.94 113 GLY A C 1
ATOM 786 O O . GLY A 1 113 ? 15.657 -0.685 -11.388 1.00 89.94 113 GLY A O 1
ATOM 787 N N . ILE A 1 114 ? 15.376 1.380 -10.546 1.00 91.25 114 ILE A N 1
ATOM 788 C CA . ILE A 1 114 ? 14.808 1.946 -11.773 1.00 91.25 114 ILE A CA 1
ATOM 789 C C . ILE A 1 114 ? 15.905 2.458 -12.716 1.00 91.25 114 ILE A C 1
ATOM 791 O O . ILE A 1 114 ? 16.955 2.927 -12.281 1.00 91.25 114 ILE A O 1
ATOM 795 N N . VAL A 1 115 ? 15.641 2.392 -14.020 1.00 94.75 115 VAL A N 1
ATOM 796 C CA . VAL A 1 115 ? 16.457 3.015 -15.073 1.00 94.75 115 VAL A CA 1
ATOM 797 C C . VAL A 1 115 ? 15.585 3.948 -15.898 1.00 94.75 115 VAL A C 1
ATOM 799 O O . VAL A 1 115 ? 14.358 3.805 -15.936 1.00 94.75 115 VAL A O 1
ATOM 802 N N . MET A 1 116 ? 16.208 4.901 -16.582 1.00 95.69 116 MET A N 1
ATOM 803 C CA . MET A 1 116 ? 15.495 5.716 -17.555 1.00 95.69 116 MET A CA 1
ATOM 804 C C . MET A 1 116 ? 15.375 4.966 -18.882 1.00 95.69 116 MET A C 1
ATOM 806 O O . MET A 1 116 ? 16.158 4.073 -19.202 1.00 95.69 116 MET A O 1
ATOM 810 N N . LYS A 1 117 ? 14.393 5.352 -19.697 1.00 97.19 117 LYS A N 1
ATOM 811 C CA . LYS A 1 117 ? 14.354 4.924 -21.096 1.00 97.19 117 LYS A CA 1
ATOM 812 C C . LYS A 1 117 ? 15.489 5.620 -21.855 1.00 97.19 117 LYS A C 1
ATOM 814 O O . LYS A 1 117 ? 15.647 6.831 -21.723 1.00 97.19 117 LYS A O 1
ATOM 819 N N . SER A 1 118 ? 16.255 4.876 -22.654 1.00 96.94 118 SER A N 1
ATOM 820 C CA . SER A 1 118 ? 17.320 5.460 -23.473 1.00 96.94 118 SER A CA 1
ATOM 821 C C . SER A 1 118 ? 16.767 6.338 -24.590 1.00 96.94 118 SER A C 1
ATOM 823 O O . SER A 1 118 ? 15.674 6.102 -25.116 1.00 96.94 118 SER A O 1
ATOM 825 N N . SER A 1 119 ? 17.558 7.335 -24.984 1.00 95.19 119 SER A N 1
ATOM 826 C CA . SER A 1 119 ? 17.311 8.072 -26.219 1.00 95.19 119 SER A CA 1
ATOM 827 C C . SER A 1 119 ? 17.321 7.111 -27.417 1.00 95.19 119 SER A C 1
ATOM 829 O O . SER A 1 119 ? 18.071 6.129 -27.392 1.00 95.19 119 SER A O 1
ATOM 831 N N . PRO A 1 120 ? 16.506 7.361 -28.456 1.00 96.12 120 PRO A N 1
ATOM 832 C CA . PRO A 1 120 ? 16.573 6.598 -29.698 1.00 96.12 120 PRO A CA 1
ATOM 833 C C . PRO A 1 120 ? 17.968 6.691 -30.327 1.00 96.12 120 PRO A C 1
ATOM 835 O O . PRO A 1 120 ? 18.592 7.750 -30.283 1.00 96.12 120 PRO A O 1
ATOM 838 N N . VAL A 1 121 ? 18.424 5.595 -30.928 1.00 95.62 121 VAL A N 1
ATOM 839 C CA . VAL A 1 121 ? 19.665 5.509 -31.710 1.00 95.62 121 VAL A CA 1
ATOM 840 C C . VAL A 1 121 ? 19.259 5.138 -33.130 1.00 95.62 121 VAL A C 1
ATOM 842 O O . VAL A 1 121 ? 18.352 4.322 -33.302 1.00 95.62 121 VAL A O 1
ATOM 845 N N . ALA A 1 122 ? 19.865 5.776 -34.129 1.00 93.31 122 ALA A N 1
ATOM 846 C CA . ALA A 1 122 ? 19.559 5.490 -35.524 1.00 93.31 122 ALA A CA 1
ATOM 847 C C . ALA A 1 122 ? 20.011 4.075 -35.911 1.00 93.31 122 ALA A C 1
ATOM 849 O O . ALA A 1 122 ? 20.973 3.541 -35.353 1.00 93.31 122 ALA A O 1
ATOM 850 N N . ASP A 1 123 ? 19.329 3.485 -36.891 1.00 94.25 123 ASP A N 1
ATOM 851 C CA . ASP A 1 123 ? 19.784 2.238 -37.497 1.00 94.25 123 ASP A CA 1
ATOM 852 C C . ASP A 1 123 ? 21.136 2.446 -38.185 1.00 94.25 123 ASP A C 1
ATOM 854 O O . ASP A 1 123 ? 21.471 3.547 -38.631 1.00 94.25 123 ASP A O 1
ATOM 858 N N . VAL A 1 124 ? 21.920 1.372 -38.286 1.00 93.44 124 VAL A N 1
ATOM 859 C CA . VAL A 1 124 ? 23.206 1.442 -38.978 1.00 93.44 124 VAL A CA 1
ATOM 860 C C . VAL A 1 124 ? 22.980 1.691 -40.467 1.00 93.44 124 VAL A C 1
ATOM 862 O O . VAL A 1 124 ? 22.189 1.005 -41.122 1.00 93.44 124 VAL A O 1
ATOM 865 N N . GLU A 1 125 ? 23.685 2.674 -41.016 1.00 90.69 125 GLU A N 1
ATOM 866 C CA . GLU A 1 125 ? 23.604 2.964 -42.441 1.00 90.69 125 GLU A CA 1
ATOM 867 C C . GLU A 1 125 ? 24.187 1.794 -43.245 1.00 90.69 125 GLU A C 1
ATOM 869 O O . GLU A 1 125 ? 25.311 1.343 -43.013 1.00 90.69 125 GLU A O 1
ATOM 874 N N . THR A 1 126 ? 23.410 1.274 -44.196 1.00 92.12 126 THR A N 1
ATOM 875 C CA . THR A 1 126 ? 23.865 0.182 -45.062 1.00 92.12 126 THR A CA 1
ATOM 876 C C . THR A 1 126 ? 24.660 0.757 -46.224 1.00 92.12 126 THR A C 1
ATOM 878 O O . THR A 1 126 ? 24.090 1.328 -47.153 1.00 92.12 126 THR A O 1
ATOM 881 N N . ILE A 1 127 ? 25.977 0.569 -46.191 1.00 91.94 127 ILE A N 1
ATOM 882 C CA . ILE A 1 127 ? 26.890 1.048 -47.231 1.00 91.94 127 ILE A CA 1
ATOM 883 C C . ILE A 1 127 ? 27.359 -0.148 -48.076 1.00 91.94 127 ILE A C 1
ATOM 885 O O . ILE A 1 127 ? 27.944 -1.086 -47.528 1.00 91.94 127 ILE A O 1
ATOM 889 N N . PRO A 1 128 ? 27.112 -0.159 -49.401 1.00 92.81 128 PRO A N 1
ATOM 890 C CA . PRO A 1 128 ? 27.579 -1.234 -50.268 1.00 92.81 128 PRO A CA 1
ATOM 891 C C . PRO A 1 128 ? 29.107 -1.225 -50.351 1.00 92.81 128 PRO A C 1
ATOM 893 O O . PRO A 1 128 ? 29.715 -0.208 -50.673 1.00 92.81 128 PRO A O 1
ATOM 896 N N . VAL A 1 129 ? 29.725 -2.375 -50.089 1.00 94.75 129 VAL A N 1
ATOM 897 C CA . VAL A 1 129 ? 31.183 -2.530 -50.120 1.00 94.75 129 VAL A CA 1
ATOM 898 C C . VAL A 1 129 ? 31.618 -2.951 -51.520 1.00 94.75 129 VAL A C 1
ATOM 900 O O . VAL A 1 129 ? 31.596 -4.133 -51.864 1.00 94.75 129 VAL A O 1
ATOM 903 N N . THR A 1 130 ? 31.981 -1.975 -52.345 1.00 96.31 130 THR A N 1
ATOM 904 C CA . THR A 1 130 ? 32.466 -2.194 -53.720 1.00 96.31 130 THR A CA 1
ATOM 905 C C . THR A 1 130 ? 33.986 -2.120 -53.828 1.00 96.31 130 THR A C 1
ATOM 907 O O . THR A 1 130 ? 34.563 -2.603 -54.798 1.00 96.31 130 THR A O 1
ATOM 910 N N . ASP A 1 131 ? 34.637 -1.514 -52.839 1.00 97.06 131 ASP A N 1
ATOM 911 C CA . ASP A 1 131 ? 36.080 -1.314 -52.762 1.00 97.06 131 ASP A CA 1
ATOM 912 C C . ASP A 1 131 ? 36.536 -1.137 -51.300 1.00 97.06 131 ASP A C 1
ATOM 914 O O . ASP A 1 131 ? 35.758 -1.221 -50.349 1.00 97.06 131 ASP A O 1
ATOM 918 N N . ILE A 1 132 ? 37.831 -0.887 -51.108 1.00 96.06 132 ILE A N 1
ATOM 919 C CA . ILE A 1 132 ? 38.415 -0.690 -49.777 1.00 96.06 132 ILE A CA 1
ATOM 920 C C . ILE A 1 132 ? 37.907 0.612 -49.126 1.00 96.06 132 ILE A C 1
ATOM 922 O O . ILE A 1 132 ? 37.749 0.658 -47.909 1.00 96.06 132 ILE A O 1
ATOM 926 N N . ALA A 1 133 ? 37.624 1.660 -49.905 1.00 96.56 133 ALA A N 1
ATOM 927 C CA . ALA A 1 133 ? 37.176 2.948 -49.371 1.00 96.56 133 ALA A CA 1
ATOM 928 C C . ALA A 1 133 ? 35.738 2.876 -48.824 1.00 96.56 133 ALA A C 1
ATOM 930 O O . ALA A 1 133 ? 35.461 3.333 -47.716 1.00 96.56 133 ALA A O 1
ATOM 931 N N . SER A 1 134 ? 34.831 2.237 -49.560 1.00 94.75 134 SER A N 1
ATOM 932 C CA . SER A 1 134 ? 33.464 1.934 -49.121 1.00 94.75 134 SER A CA 1
ATOM 933 C C . SER A 1 134 ? 33.442 0.978 -47.927 1.00 94.75 134 SER A C 1
ATOM 935 O O . SER A 1 134 ? 32.640 1.174 -47.015 1.00 94.75 134 SER A O 1
ATOM 937 N N . ALA A 1 135 ? 34.374 0.018 -47.856 1.00 94.75 135 ALA A N 1
ATOM 938 C CA . ALA A 1 135 ? 34.568 -0.799 -46.656 1.00 94.75 135 ALA A CA 1
ATOM 939 C C . ALA A 1 135 ? 34.948 0.058 -45.434 1.00 94.75 135 ALA A C 1
ATOM 941 O O . ALA A 1 135 ? 34.378 -0.115 -44.358 1.00 94.75 135 ALA A O 1
ATOM 942 N N . GLN A 1 136 ? 35.884 1.002 -45.593 1.00 96.00 136 GLN A N 1
ATOM 943 C CA . GLN A 1 136 ? 36.283 1.918 -44.517 1.00 96.00 136 GLN A CA 1
ATOM 944 C C . GLN A 1 136 ? 35.114 2.789 -44.045 1.00 96.00 136 GLN A C 1
ATOM 946 O O . GLN A 1 136 ? 34.936 2.964 -42.839 1.00 96.00 136 GLN A O 1
ATOM 951 N N . LEU A 1 137 ? 34.296 3.291 -44.972 1.00 94.62 137 LEU A N 1
ATOM 952 C CA . LEU A 1 137 ? 33.124 4.099 -44.645 1.00 94.62 137 LEU A CA 1
ATOM 953 C C . LEU A 1 137 ? 32.052 3.285 -43.903 1.00 94.62 137 LEU A C 1
ATOM 955 O O . LEU A 1 137 ? 31.524 3.753 -42.897 1.00 94.62 137 LEU A O 1
ATOM 959 N N . ALA A 1 138 ? 31.783 2.051 -44.343 1.00 94.56 138 ALA A N 1
ATOM 960 C CA . ALA A 1 138 ? 30.851 1.142 -43.675 1.00 94.56 138 ALA A CA 1
ATOM 961 C C . ALA A 1 138 ? 31.278 0.845 -42.227 1.00 94.56 138 ALA A C 1
ATOM 963 O O . ALA A 1 138 ? 30.471 0.928 -41.301 1.00 94.56 138 ALA A O 1
ATOM 964 N N . ILE A 1 139 ? 32.568 0.564 -42.012 1.00 94.31 139 ILE A N 1
ATOM 965 C CA . ILE A 1 139 ? 33.129 0.328 -40.674 1.00 94.31 139 ILE A CA 1
ATOM 966 C C . ILE A 1 139 ? 33.027 1.592 -39.808 1.00 94.31 139 ILE A C 1
ATOM 968 O O . ILE A 1 139 ? 32.695 1.498 -38.625 1.00 94.31 139 ILE A O 1
ATOM 972 N N . ALA A 1 140 ? 33.284 2.772 -40.381 1.00 94.56 140 ALA A N 1
ATOM 973 C CA . ALA A 1 140 ? 33.159 4.038 -39.666 1.00 94.56 140 ALA A CA 1
ATOM 974 C C . ALA A 1 140 ? 31.715 4.291 -39.203 1.00 94.56 140 ALA A C 1
ATOM 976 O O . ALA A 1 140 ? 31.517 4.618 -38.034 1.00 94.56 140 ALA A O 1
ATOM 977 N N . ALA A 1 141 ? 30.723 4.055 -40.071 1.00 93.50 141 ALA A N 1
ATOM 978 C CA . ALA A 1 141 ? 29.303 4.178 -39.735 1.00 93.50 141 ALA A CA 1
ATOM 979 C C . ALA A 1 141 ? 28.888 3.220 -38.601 1.00 93.50 141 ALA A C 1
ATOM 981 O O . ALA A 1 141 ? 28.210 3.619 -37.655 1.00 93.50 141 ALA A O 1
ATOM 982 N N . MET A 1 142 ? 29.363 1.968 -38.626 1.00 94.62 142 MET A N 1
ATOM 983 C CA . MET A 1 142 ? 29.149 1.029 -37.516 1.00 94.62 142 MET A CA 1
ATOM 984 C C . MET A 1 142 ? 29.774 1.532 -36.208 1.00 94.62 142 MET A C 1
ATOM 986 O O . MET A 1 142 ? 29.159 1.433 -35.144 1.00 94.62 142 MET A O 1
ATOM 990 N N . GLY A 1 143 ? 30.992 2.075 -36.279 1.00 94.19 143 GLY A N 1
ATOM 991 C CA . GLY A 1 143 ? 31.701 2.622 -35.125 1.00 94.19 143 GLY A CA 1
ATOM 992 C C . GLY A 1 143 ? 30.975 3.810 -34.493 1.00 94.19 143 GLY A C 1
ATOM 993 O O . GLY A 1 143 ? 30.873 3.881 -33.265 1.00 94.19 143 GLY A O 1
ATOM 994 N N . THR A 1 144 ? 30.421 4.712 -35.308 1.00 94.38 144 THR A N 1
ATOM 995 C CA . THR A 1 144 ? 29.638 5.854 -34.817 1.00 94.38 144 THR A CA 1
ATOM 996 C C . THR A 1 144 ? 28.340 5.398 -34.162 1.00 94.38 144 THR A C 1
ATOM 998 O O . THR A 1 144 ? 28.094 5.770 -33.015 1.00 94.38 144 THR A O 1
ATOM 1001 N N . THR A 1 145 ? 27.567 4.519 -34.810 1.00 95.69 145 THR A N 1
ATOM 1002 C CA . THR A 1 145 ? 26.302 4.014 -34.249 1.00 95.69 145 THR A CA 1
ATOM 1003 C C . THR A 1 145 ? 26.525 3.240 -32.948 1.00 95.69 145 THR A C 1
ATOM 1005 O O . THR A 1 145 ? 25.768 3.397 -31.989 1.00 95.69 145 THR A O 1
ATOM 1008 N N . LEU A 1 146 ? 27.593 2.439 -32.859 1.00 95.88 146 LEU A N 1
ATOM 1009 C CA . LEU A 1 146 ? 27.940 1.740 -31.619 1.00 95.88 146 LEU A CA 1
ATOM 1010 C C . LEU A 1 146 ? 28.308 2.723 -30.499 1.00 95.88 146 LEU A C 1
ATOM 1012 O O . LEU A 1 146 ? 27.879 2.543 -29.359 1.00 95.88 146 LEU A O 1
ATOM 1016 N N . SER A 1 147 ? 29.079 3.768 -30.809 1.00 95.75 147 SER A N 1
ATOM 1017 C CA . SER A 1 147 ? 29.431 4.807 -29.836 1.00 95.75 147 SER A CA 1
ATOM 1018 C C . SER A 1 147 ? 28.188 5.532 -29.308 1.00 95.75 147 SER A C 1
ATOM 1020 O O . SER A 1 147 ? 28.031 5.695 -28.094 1.00 95.75 147 SER A O 1
ATOM 1022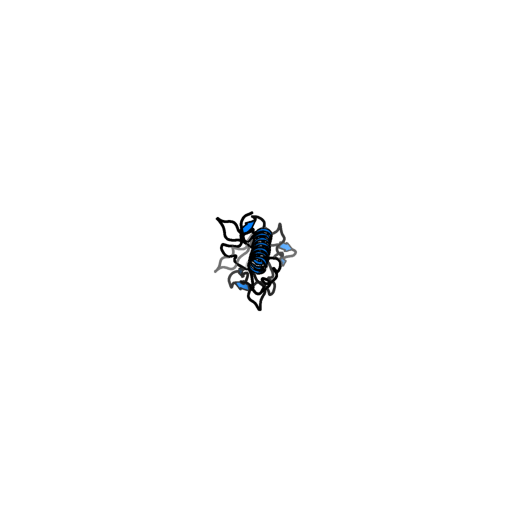 N N . GLU A 1 148 ? 27.265 5.888 -30.204 1.00 96.38 148 GLU A N 1
ATOM 1023 C CA . GLU A 1 148 ? 25.986 6.515 -29.865 1.00 96.38 148 GLU A CA 1
ATOM 1024 C C . GLU A 1 148 ? 25.113 5.608 -28.998 1.00 96.38 148 GLU A C 1
ATOM 1026 O O . GLU A 1 148 ? 24.592 6.063 -27.977 1.00 96.38 148 GLU A O 1
ATOM 1031 N N . LEU A 1 149 ? 25.009 4.319 -29.337 1.00 96.75 149 LEU A N 1
ATOM 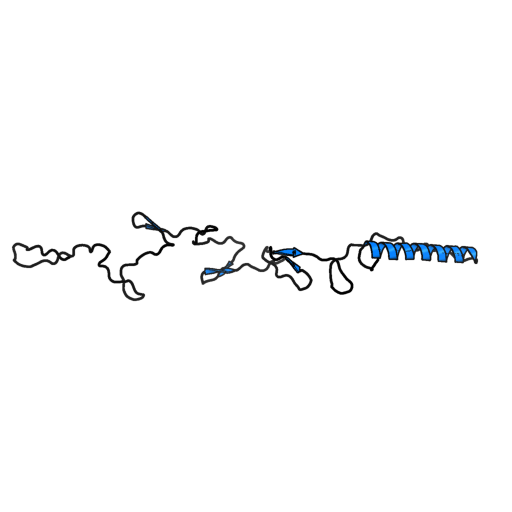1032 C CA . LEU A 1 149 ? 24.275 3.341 -28.537 1.00 96.75 149 LEU A CA 1
ATOM 1033 C C . LEU A 1 149 ? 24.842 3.2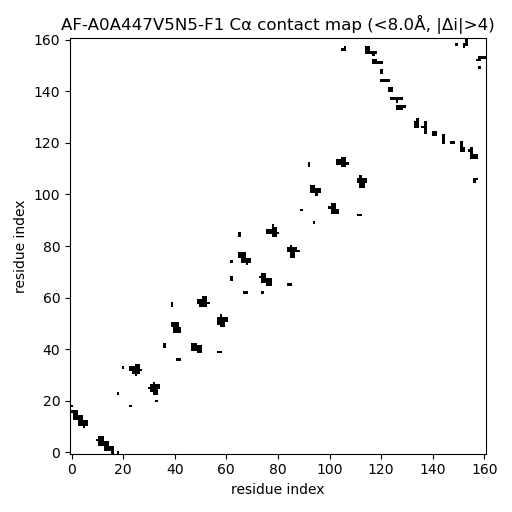30 -27.126 1.00 96.75 149 LEU A C 1
ATOM 1035 O O . LEU A 1 149 ? 24.105 3.335 -26.143 1.00 96.75 149 LEU A O 1
ATOM 1039 N N . MET A 1 150 ? 26.156 3.057 -27.014 1.00 96.50 150 MET A N 1
ATOM 1040 C CA . MET A 1 150 ? 26.814 2.941 -25.718 1.00 96.50 150 MET A CA 1
ATOM 1041 C C . MET A 1 150 ? 26.627 4.217 -24.888 1.00 96.50 150 MET A C 1
ATOM 1043 O O . MET A 1 150 ? 26.365 4.140 -23.686 1.00 96.50 150 MET A O 1
ATOM 1047 N N . GLN A 1 151 ? 26.689 5.393 -25.517 1.00 96.31 151 GLN A N 1
ATOM 1048 C CA . GLN A 1 151 ? 26.429 6.659 -24.837 1.00 96.31 151 GLN A CA 1
ATOM 1049 C C . GLN A 1 151 ? 24.965 6.795 -24.399 1.00 96.31 151 GLN A C 1
ATOM 1051 O O . GLN A 1 151 ? 24.707 7.239 -23.279 1.00 96.31 151 GLN A O 1
ATOM 1056 N N . ALA A 1 152 ? 24.009 6.391 -25.236 1.00 97.12 152 ALA A N 1
ATOM 1057 C CA . ALA A 1 152 ? 22.584 6.438 -24.920 1.00 97.12 152 ALA A CA 1
ATOM 1058 C C . ALA A 1 152 ? 22.238 5.537 -23.726 1.00 97.12 152 ALA A C 1
ATOM 1060 O O . ALA A 1 152 ? 21.494 5.956 -22.837 1.00 97.12 152 ALA A O 1
ATOM 1061 N N . LEU A 1 153 ? 22.820 4.336 -23.662 1.00 97.44 153 LEU A N 1
ATOM 1062 C CA . LEU A 1 153 ? 22.623 3.407 -22.548 1.00 97.44 153 LEU A CA 1
ATOM 1063 C C . LEU A 1 153 ? 23.278 3.899 -21.246 1.00 97.44 153 LEU A C 1
ATOM 1065 O O . LEU A 1 153 ? 22.662 3.796 -20.183 1.00 97.44 153 LEU A O 1
ATOM 1069 N N . ARG A 1 154 ? 24.475 4.500 -21.312 1.00 96.06 154 ARG A N 1
ATOM 1070 C CA . ARG A 1 154 ? 25.108 5.154 -20.147 1.00 96.06 154 ARG A CA 1
ATOM 1071 C C . ARG A 1 154 ? 24.288 6.336 -19.634 1.00 96.06 154 ARG A C 1
ATOM 1073 O O . ARG A 1 154 ? 24.091 6.485 -18.431 1.00 96.06 154 ARG A O 1
ATOM 1080 N N . ASN A 1 155 ? 23.769 7.167 -20.538 1.00 95.44 155 ASN A N 1
ATOM 1081 C CA . ASN A 1 155 ? 22.921 8.306 -20.175 1.00 95.44 155 ASN A CA 1
ATOM 1082 C C . ASN A 1 155 ? 21.602 7.861 -19.524 1.00 95.44 155 ASN A C 1
ATOM 1084 O O . ASN A 1 155 ? 21.075 8.565 -18.666 1.00 95.44 155 ASN A O 1
ATOM 1088 N N . ALA A 1 156 ? 21.090 6.690 -19.907 1.00 97.00 156 ALA A N 1
ATOM 1089 C CA . ALA A 1 156 ? 19.885 6.092 -19.342 1.00 97.00 156 ALA A CA 1
ATOM 1090 C C . ALA A 1 156 ? 20.096 5.423 -17.967 1.00 97.00 156 ALA A C 1
ATOM 1092 O O . ALA A 1 156 ? 19.122 5.000 -17.342 1.00 97.00 156 ALA A O 1
ATOM 1093 N N . GLY A 1 157 ? 21.346 5.311 -17.500 1.00 95.19 157 GLY A N 1
ATOM 1094 C CA . GLY A 1 157 ? 21.692 4.576 -16.279 1.00 95.19 157 GLY A CA 1
ATOM 1095 C C . GLY A 1 157 ? 21.569 3.056 -16.422 1.00 95.19 157 GLY A C 1
ATOM 1096 O O . GLY A 1 157 ? 21.442 2.363 -15.420 1.00 95.19 157 GLY A O 1
ATOM 1097 N N . ILE A 1 158 ? 21.570 2.540 -17.657 1.00 97.00 158 ILE A N 1
ATOM 1098 C CA . ILE A 1 158 ? 21.506 1.098 -17.947 1.00 97.00 158 ILE A CA 1
ATOM 1099 C C . ILE A 1 158 ? 22.903 0.473 -17.865 1.00 97.00 158 ILE A C 1
ATOM 1101 O O . ILE A 1 158 ? 23.053 -0.667 -17.435 1.00 97.00 158 ILE A O 1
ATOM 1105 N N . LEU A 1 159 ? 23.921 1.225 -18.287 1.00 95.81 159 LEU A N 1
ATOM 1106 C CA . LEU A 1 159 ? 25.329 0.854 -18.182 1.00 95.81 159 LEU A CA 1
ATOM 1107 C C . LEU A 1 159 ? 26.049 1.826 -17.246 1.00 95.81 159 LEU A C 1
ATOM 1109 O O . LEU A 1 159 ? 25.678 3.000 -17.162 1.00 95.81 159 LEU A O 1
ATOM 1113 N N . GLU A 1 160 ? 27.099 1.346 -16.582 1.00 90.25 160 GLU A N 1
ATOM 1114 C CA . GLU A 1 160 ? 27.996 2.206 -15.808 1.00 90.25 160 GLU A CA 1
ATOM 1115 C C . GLU A 1 160 ? 28.736 3.198 -16.719 1.00 90.25 160 GLU A C 1
ATOM 1117 O O . GLU A 1 160 ? 28.919 2.957 -17.918 1.00 90.25 160 GLU A O 1
ATOM 1122 N N . LYS A 1 161 ? 29.108 4.347 -16.145 1.00 74.19 161 LYS A N 1
ATOM 1123 C CA . LYS A 1 161 ? 29.803 5.421 -16.861 1.00 74.19 161 LYS A CA 1
ATOM 1124 C C . LYS A 1 161 ? 31.278 5.130 -17.068 1.00 74.19 161 LYS A C 1
ATOM 1126 O O . LYS A 1 161 ? 31.914 4.645 -16.110 1.00 74.19 161 LYS A O 1
#

Mean predicted aligned error: 11.65 Å

pLDDT: mean 85.87, std 11.35, range [48.72, 97.44]

Foldseek 3Di:
DFDFDQDPVRDTDGDPDPDPLVPWDDDDPPDDTDDDDDDQWDADPNDIHFDEDDPPHDTDDDDDPQWDADPPRDTHFDDDDPVHDTDHDDDPQWDADPVGDTDFDQDDPVDDGDWADFDDQDDQDDFDPPDPVSVVVSVVSVVVSVVNVVVRCCVRSNDPD

Sequence (161 aa):
MTERVYGLSGKTVEVAVPGSGGDLPEATNSVLGGVKVGDNIEVEGGTISVPFAQPSRYGVVKIGSRLVGGGDGVINVPVATRATAGVMKAGDTLSFSPDGTIEVNSATTFSPGIVMKSSPVADVETIPVTDIASAQLAIAAMGTTLSELMQALRNAGILEK

Radius of gyration: 40.67 Å; Cα contacts (8 Å, |Δi|>4): 179; chains: 1; bounding box: 91×27×118 Å

Organism: NCBI:txid158823

Secondary structure (DSSP, 8-state):
---EEE-TTSPEEE------TTSSPBP-SSS--B----TTSEEETTEEE-PBPBTTB--B----TTSEE-TTS-EE-PBP-SSS--B----TTSEE-TTS-EE-PBP-SSS--B-PPPPP-PPPP----SSHHHHHHHHHHHHHHHHHHHHHHHHTTSS--

Solvent-accessible surface area (backbone atoms only — not comparable to full-atom values): 10467 Å² total; per-residue (Å²): 125,79,59,77,52,76,44,98,84,76,53,72,49,83,51,81,55,83,67,65,84,84,71,51,54,73,51,53,102,87,40,90,45,44,80,85,82,56,96,73,48,46,77,58,97,87,43,82,44,74,47,66,51,48,100,89,40,80,49,53,80,87,79,54,96,69,43,45,79,44,102,79,80,45,79,42,74,44,70,48,52,100,89,41,83,48,50,80,83,75,56,94,77,50,48,69,47,98,87,70,48,80,45,83,52,65,42,52,102,88,42,86,47,50,65,56,82,53,65,91,67,75,80,70,72,87,56,76,68,86,48,72,67,38,41,52,51,34,53,47,42,48,52,50,44,51,50,50,44,55,48,27,33,30,75,15,49,74,40,82,127